Protein AF-A0A9P1KXX4-F1 (afdb_monomer)

Solvent-accessible surface area (backbone atoms only — not comparable to full-atom values): 4605 Å² total; per-residue (Å²): 142,87,87,82,93,77,76,73,45,75,43,75,51,77,78,92,52,61,100,79,45,67,42,78,48,66,89,74,61,63,71,60,35,53,75,60,64,37,48,96,87,43,70,60,58,41,78,44,82,55,100,91,46,79,49,80,43,67,51,71,88,73,78,80,82,131

Structure (mmCIF, N/CA/C/O backbone):
data_AF-A0A9P1KXX4-F1
#
_entry.id   AF-A0A9P1KXX4-F1
#
loop_
_atom_site.group_PDB
_atom_site.id
_atom_site.type_symbol
_atom_site.label_atom_id
_atom_site.label_alt_id
_atom_site.label_comp_id
_atom_site.label_asym_id
_atom_site.label_entity_id
_atom_site.label_seq_id
_atom_site.pdbx_PDB_ins_code
_atom_site.Cartn_x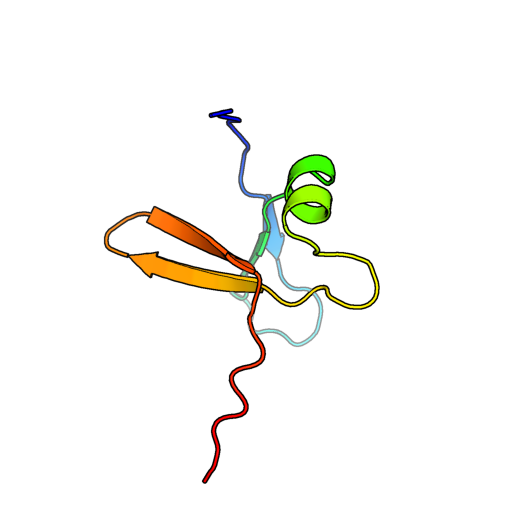
_atom_site.Cartn_y
_atom_site.Cartn_z
_atom_site.occupancy
_atom_site.B_iso_or_equiv
_atom_site.auth_seq_id
_atom_site.auth_comp_id
_atom_site.auth_asym_id
_atom_site.auth_atom_id
_atom_site.pdbx_PDB_model_num
ATOM 1 N N . MET A 1 1 ? -19.563 3.334 -0.666 1.00 73.38 1 MET A N 1
ATOM 2 C CA . MET A 1 1 ? -18.580 2.631 -1.517 1.00 73.38 1 MET A CA 1
ATOM 3 C C . MET A 1 1 ? -18.007 3.641 -2.494 1.00 73.38 1 MET A C 1
ATOM 5 O O . MET A 1 1 ? -18.755 4.175 -3.301 1.00 73.38 1 MET A O 1
ATOM 9 N N . GLU A 1 2 ? -16.722 3.957 -2.367 1.00 87.94 2 GLU A N 1
ATOM 10 C CA . GLU A 1 2 ? -16.010 4.896 -3.240 1.00 87.94 2 GLU A CA 1
ATOM 11 C C . GLU A 1 2 ? -14.933 4.128 -4.018 1.00 87.94 2 GLU A C 1
ATOM 13 O O . GLU A 1 2 ? -14.260 3.272 -3.449 1.00 87.94 2 GLU A O 1
ATOM 18 N N . ILE A 1 3 ? -14.771 4.408 -5.315 1.00 88.38 3 ILE A N 1
ATOM 19 C CA . ILE A 1 3 ? -13.758 3.767 -6.167 1.00 88.38 3 ILE A CA 1
ATOM 20 C C . ILE A 1 3 ? -1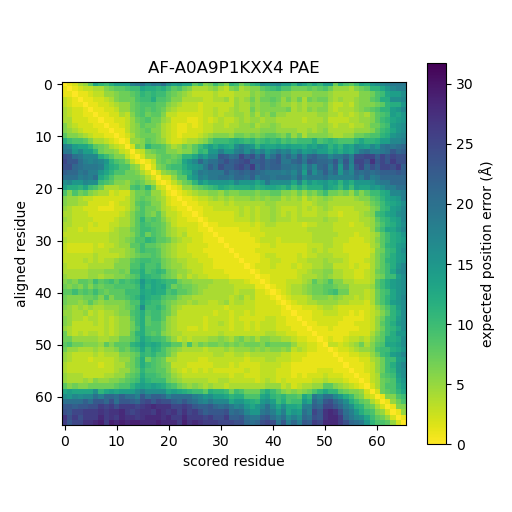2.844 4.852 -6.729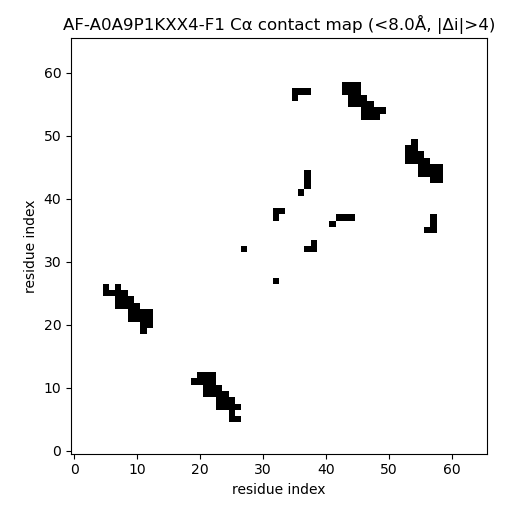 1.00 88.38 3 ILE A C 1
ATOM 22 O O . ILE A 1 3 ? -13.314 5.817 -7.330 1.00 88.38 3 ILE A O 1
ATOM 26 N N . ARG A 1 4 ? -11.527 4.684 -6.563 1.00 89.50 4 ARG A N 1
ATOM 27 C CA . ARG A 1 4 ? -10.513 5.578 -7.135 1.00 89.50 4 ARG A CA 1
ATOM 28 C C . ARG A 1 4 ? -9.490 4.783 -7.933 1.00 89.50 4 ARG A C 1
ATOM 30 O O . ARG A 1 4 ? -8.844 3.890 -7.396 1.00 89.50 4 ARG A O 1
ATOM 37 N N . THR A 1 5 ? -9.295 5.159 -9.193 1.00 90.94 5 THR A N 1
ATOM 38 C CA . THR A 1 5 ? -8.231 4.601 -10.038 1.00 90.94 5 THR A CA 1
ATOM 39 C C . THR A 1 5 ? -6.945 5.394 -9.831 1.00 90.94 5 THR A C 1
ATOM 41 O O . THR A 1 5 ? -6.944 6.622 -9.926 1.00 90.94 5 THR A O 1
ATOM 44 N N . ARG A 1 6 ? -5.835 4.705 -9.548 1.00 88.56 6 ARG A N 1
ATOM 45 C CA . ARG A 1 6 ? -4.495 5.299 -9.436 1.00 88.56 6 ARG A CA 1
ATOM 46 C C . ARG A 1 6 ? -3.452 4.407 -10.095 1.00 88.56 6 ARG A C 1
ATOM 48 O O . ARG A 1 6 ? -3.598 3.189 -10.126 1.00 88.56 6 ARG A O 1
ATOM 55 N N . ASN A 1 7 ? -2.383 5.032 -10.575 1.00 92.25 7 ASN A N 1
ATOM 56 C CA . ASN A 1 7 ? -1.217 4.325 -11.086 1.00 92.25 7 ASN A CA 1
ATOM 57 C C . ASN A 1 7 ? -0.298 3.917 -9.932 1.00 92.25 7 ASN A C 1
ATOM 59 O O . ASN A 1 7 ? -0.106 4.678 -8.981 1.00 92.25 7 ASN A O 1
ATOM 63 N N . VAL A 1 8 ? 0.297 2.732 -10.044 1.00 91.38 8 VAL A N 1
ATOM 64 C CA . VAL A 1 8 ? 1.360 2.287 -9.141 1.00 91.38 8 VAL A CA 1
ATOM 65 C C . VAL A 1 8 ? 2.665 2.955 -9.560 1.00 91.38 8 VAL A C 1
ATOM 67 O O . VAL A 1 8 ? 3.073 2.881 -10.719 1.00 91.38 8 VAL A O 1
ATOM 70 N N . SER A 1 9 ? 3.339 3.584 -8.606 1.00 91.31 9 SER A N 1
ATOM 71 C CA . SER A 1 9 ? 4.681 4.121 -8.793 1.00 91.31 9 SER A CA 1
ATOM 72 C C . SER A 1 9 ? 5.692 2.988 -8.685 1.00 91.31 9 SER A C 1
ATOM 74 O O . SER A 1 9 ? 5.745 2.297 -7.671 1.00 91.31 9 SER A O 1
ATOM 76 N N . ILE A 1 10 ? 6.512 2.807 -9.719 1.00 90.31 10 ILE A N 1
ATOM 77 C CA . ILE A 1 10 ? 7.603 1.829 -9.726 1.00 90.31 10 ILE A CA 1
ATOM 78 C C . ILE A 1 10 ? 8.917 2.590 -9.836 1.00 90.31 10 ILE A C 1
ATOM 80 O O . ILE A 1 10 ? 9.190 3.231 -10.850 1.00 90.31 10 ILE A O 1
ATOM 84 N N . SER A 1 11 ? 9.743 2.509 -8.800 1.00 86.50 11 SER A N 1
ATOM 85 C CA . SER A 1 11 ? 11.052 3.157 -8.753 1.00 86.50 11 SER A CA 1
ATOM 86 C C . SER A 1 11 ? 12.166 2.138 -8.535 1.00 86.50 11 SER A C 1
ATOM 88 O O . SER A 1 11 ? 11.954 1.037 -8.022 1.00 86.50 11 SER A O 1
ATOM 90 N N . LYS A 1 12 ? 13.383 2.485 -8.962 1.00 82.69 12 LYS A N 1
ATOM 91 C CA . LYS A 1 12 ? 14.574 1.708 -8.601 1.00 82.69 12 LYS A CA 1
ATOM 92 C C . LYS A 1 12 ? 14.868 1.921 -7.120 1.00 82.69 12 LYS A C 1
ATOM 94 O O . LYS A 1 12 ? 14.774 3.046 -6.629 1.00 82.69 12 LYS A O 1
ATOM 99 N N . VAL A 1 13 ? 15.240 0.855 -6.422 1.00 80.19 13 VAL A N 1
ATOM 100 C CA . VAL A 1 13 ? 15.731 0.968 -5.046 1.00 80.19 13 VAL A CA 1
ATOM 101 C C . VAL A 1 13 ? 17.151 1.535 -5.110 1.00 80.19 13 VAL A C 1
ATOM 103 O O . VAL A 1 13 ? 18.008 0.964 -5.780 1.00 80.19 13 VAL A O 1
ATOM 106 N N . GLY A 1 14 ? 17.390 2.689 -4.484 1.00 66.06 14 GLY A N 1
ATOM 107 C CA . GLY A 1 14 ? 18.732 3.272 -4.383 1.00 66.06 14 GLY A CA 1
ATOM 108 C C . GLY A 1 14 ? 19.614 2.527 -3.371 1.00 66.06 14 GLY A C 1
ATOM 109 O O . GLY A 1 14 ? 19.105 1.832 -2.495 1.00 6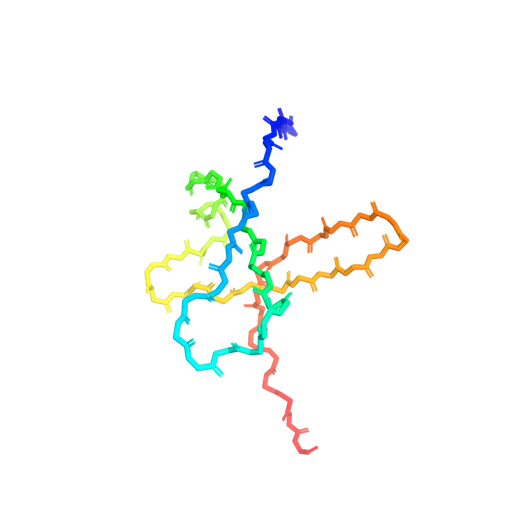6.06 14 GLY A O 1
ATOM 110 N N . GLY A 1 15 ? 20.935 2.695 -3.464 1.00 70.25 15 GLY A N 1
ATOM 111 C CA . GLY A 1 15 ? 21.907 2.124 -2.518 1.00 70.25 15 GLY A CA 1
ATOM 112 C C . GLY A 1 15 ? 22.460 0.749 -2.920 1.00 70.25 15 GLY A C 1
ATOM 113 O O . GLY A 1 15 ? 22.564 0.442 -4.103 1.00 70.25 15 GLY A O 1
ATOM 114 N N . ASN A 1 16 ? 22.821 -0.072 -1.924 1.00 60.78 16 ASN A N 1
ATOM 115 C CA . ASN A 1 16 ? 23.437 -1.409 -2.069 1.00 60.78 16 ASN A CA 1
ATOM 116 C C . ASN A 1 16 ? 22.448 -2.532 -2.456 1.00 60.78 16 ASN A C 1
ATOM 118 O O . ASN A 1 16 ? 22.767 -3.717 -2.350 1.00 60.78 16 ASN A O 1
ATOM 122 N N . ALA A 1 17 ? 21.229 -2.187 -2.872 1.00 63.12 17 ALA A N 1
ATOM 123 C CA . ALA A 1 17 ?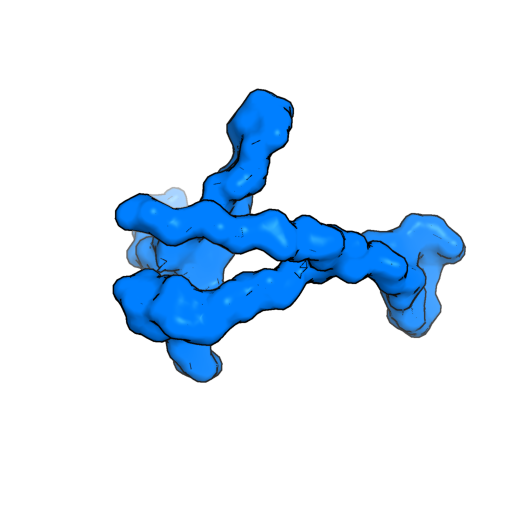 20.263 -3.169 -3.345 1.00 63.12 17 ALA A CA 1
ATOM 124 C C . ALA A 1 17 ? 20.720 -3.754 -4.694 1.00 63.12 17 ALA A C 1
ATOM 126 O O . ALA A 1 17 ? 21.321 -3.063 -5.517 1.00 63.12 17 ALA A O 1
ATOM 127 N N . SER A 1 18 ? 20.449 -5.043 -4.920 1.00 63.78 18 SER A N 1
ATOM 128 C CA . SER A 1 18 ? 20.850 -5.742 -6.148 1.00 63.78 18 SER A CA 1
ATOM 129 C C . SER A 1 18 ? 20.405 -4.979 -7.407 1.00 63.78 18 SER A C 1
ATOM 131 O O . SER A 1 18 ? 19.366 -4.319 -7.397 1.00 63.78 18 SER A O 1
ATOM 133 N N . LYS A 1 19 ? 21.154 -5.097 -8.515 1.00 60.94 19 LYS A N 1
ATOM 134 C CA . LYS A 1 19 ? 20.946 -4.340 -9.774 1.00 60.94 19 LYS A CA 1
ATOM 135 C C . LYS A 1 19 ? 19.507 -4.344 -10.334 1.00 60.94 19 LYS A C 1
ATOM 137 O O . LYS A 1 19 ? 19.196 -3.493 -11.163 1.00 60.94 19 LYS A O 1
ATOM 142 N N . ASN A 1 20 ? 18.639 -5.252 -9.882 1.00 69.56 20 ASN A N 1
ATOM 143 C CA . ASN A 1 20 ? 17.253 -5.392 -10.334 1.00 69.56 20 ASN A CA 1
ATOM 144 C C . ASN A 1 20 ? 16.191 -5.090 -9.262 1.00 69.56 20 ASN A C 1
ATOM 146 O O . ASN A 1 20 ? 15.002 -5.279 -9.522 1.00 69.56 20 ASN A O 1
ATOM 150 N N . SER A 1 21 ? 16.575 -4.613 -8.079 1.00 77.75 21 SER A N 1
ATOM 151 C CA . SER A 1 21 ? 15.624 -4.296 -7.015 1.00 77.75 21 SER A CA 1
ATOM 152 C C . SER A 1 21 ? 14.748 -3.096 -7.403 1.00 77.75 21 SER A C 1
ATOM 154 O O . SER A 1 21 ? 15.224 -1.972 -7.587 1.00 77.75 21 SER A O 1
ATOM 156 N N . LYS A 1 22 ? 13.441 -3.342 -7.526 1.00 84.62 22 LYS A N 1
ATOM 157 C CA . LYS A 1 22 ? 12.408 -2.331 -7.782 1.00 84.62 22 LYS A CA 1
ATOM 158 C C . LYS A 1 22 ? 11.508 -2.206 -6.560 1.00 84.62 22 LYS A C 1
ATOM 160 O O . LYS A 1 22 ? 11.197 -3.204 -5.916 1.00 84.62 22 LYS A O 1
ATOM 165 N N . ARG A 1 23 ? 11.070 -0.987 -6.267 1.00 86.31 23 ARG A N 1
ATOM 166 C CA . ARG A 1 23 ? 10.043 -0.696 -5.270 1.00 86.31 23 ARG A CA 1
ATOM 167 C C . ARG A 1 23 ? 8.765 -0.306 -5.992 1.00 86.31 23 ARG A C 1
ATOM 169 O O . ARG A 1 23 ? 8.800 0.562 -6.859 1.00 86.31 23 ARG A O 1
ATOM 176 N N . ALA A 1 24 ? 7.661 -0.934 -5.610 1.00 88.62 24 ALA A N 1
ATOM 177 C CA . ALA A 1 24 ? 6.325 -0.492 -5.973 1.00 88.62 24 ALA A CA 1
ATOM 178 C C . ALA A 1 24 ? 5.710 0.256 -4.785 1.00 88.62 24 ALA A C 1
ATOM 180 O O . ALA A 1 24 ? 5.843 -0.175 -3.638 1.00 88.62 24 ALA A O 1
ATOM 181 N N . SER A 1 25 ? 5.056 1.381 -5.045 1.00 88.81 25 SER A N 1
ATOM 182 C CA . SER A 1 25 ? 4.253 2.095 -4.057 1.00 88.81 25 SER A CA 1
ATOM 183 C C . SER A 1 25 ? 2.988 2.641 -4.703 1.00 88.81 25 SER A C 1
ATOM 185 O O . SER A 1 25 ? 2.975 3.021 -5.874 1.00 88.81 25 SER A O 1
ATOM 187 N N . ILE A 1 26 ? 1.909 2.690 -3.933 1.00 91.75 26 ILE A N 1
ATOM 188 C CA . ILE A 1 26 ? 0.673 3.356 -4.327 1.00 91.75 26 ILE A CA 1
ATOM 189 C C . ILE A 1 26 ? 0.330 4.387 -3.261 1.00 91.75 26 ILE A C 1
ATOM 191 O O . ILE A 1 26 ? 0.435 4.120 -2.066 1.00 91.75 26 ILE A O 1
ATOM 195 N N . GLY A 1 27 ? -0.039 5.590 -3.692 1.00 90.38 27 GLY A N 1
ATOM 196 C CA . GLY A 1 27 ? -0.547 6.597 -2.772 1.00 90.38 27 GLY A CA 1
ATOM 197 C C . GLY A 1 27 ? -1.947 6.201 -2.325 1.00 90.38 27 GLY A C 1
ATOM 198 O O . GLY A 1 27 ? -2.860 6.171 -3.155 1.00 90.38 27 GLY A O 1
ATOM 199 N N . LEU A 1 28 ? -2.128 5.939 -1.035 1.00 90.50 28 LEU A N 1
ATOM 200 C CA . LEU A 1 28 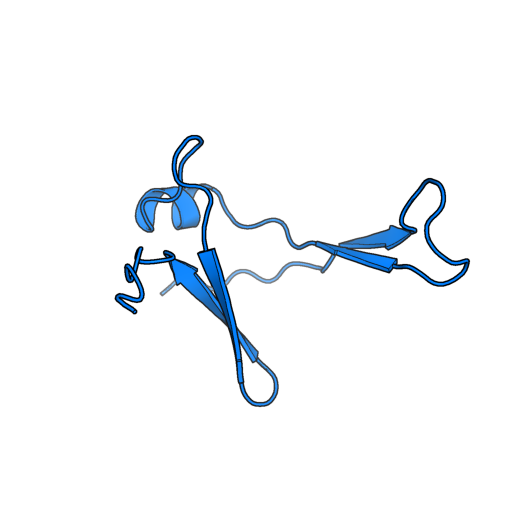? -3.444 5.726 -0.437 1.00 90.50 28 LEU A CA 1
ATOM 201 C C . LEU A 1 28 ? -4.080 7.088 -0.104 1.00 90.50 28 LEU A C 1
ATOM 203 O O . LEU A 1 28 ? -3.364 8.030 0.246 1.00 90.50 28 LEU A O 1
ATOM 207 N N . PRO A 1 29 ? -5.398 7.267 -0.273 1.00 90.62 29 PRO A N 1
ATOM 208 C CA . PRO A 1 29 ? -6.074 8.476 0.182 1.00 90.62 29 PRO A CA 1
ATOM 209 C C . PRO A 1 29 ? -6.027 8.584 1.711 1.00 90.62 29 PRO A C 1
ATOM 211 O O . PRO A 1 29 ? -6.530 7.702 2.399 1.00 90.62 29 PRO A O 1
ATOM 214 N N . MET A 1 30 ? -5.489 9.691 2.236 1.00 90.25 30 MET A N 1
ATOM 215 C CA . MET A 1 30 ? -5.487 9.959 3.681 1.00 90.25 30 MET A CA 1
ATOM 216 C C . MET A 1 30 ? -6.873 9.854 4.333 1.00 90.25 30 MET A C 1
ATOM 218 O O . MET A 1 30 ? -6.938 9.247 5.392 1.00 90.25 30 MET A O 1
ATOM 222 N N . PRO A 1 31 ? -7.983 10.328 3.722 1.00 92.06 31 PRO A N 1
ATOM 223 C CA . PRO A 1 31 ? -9.305 10.178 4.330 1.00 92.06 31 PRO A CA 1
ATOM 224 C C . PRO A 1 31 ? -9.687 8.723 4.628 1.00 92.06 31 PRO A C 1
ATOM 226 O O . PRO A 1 31 ? -10.252 8.456 5.679 1.00 92.06 31 PRO A O 1
ATOM 229 N N . TRP A 1 32 ? -9.327 7.781 3.746 1.00 92.06 32 TRP A N 1
ATOM 230 C CA . TRP A 1 32 ? -9.597 6.358 3.967 1.00 92.06 32 TRP A CA 1
ATOM 231 C C . TRP A 1 32 ? -8.730 5.802 5.097 1.00 92.06 32 TRP A C 1
ATOM 233 O O . TRP A 1 32 ? -9.226 5.073 5.942 1.00 92.06 32 TRP A O 1
ATOM 243 N N . LEU A 1 33 ? -7.450 6.183 5.149 1.00 90.88 33 LEU A N 1
ATOM 244 C CA . LEU A 1 33 ? -6.560 5.785 6.241 1.00 90.88 33 LEU A CA 1
ATOM 245 C C . LEU A 1 33 ? -7.046 6.320 7.593 1.00 90.88 33 LEU A C 1
ATOM 247 O O . LEU A 1 33 ? -7.093 5.563 8.556 1.00 90.88 33 LEU A O 1
ATOM 251 N N . THR A 1 34 ? -7.479 7.580 7.651 1.00 90.19 34 THR A N 1
ATOM 252 C CA . THR A 1 34 ? -8.067 8.179 8.855 1.00 90.19 34 THR A CA 1
ATOM 253 C C . THR A 1 34 ? -9.334 7.444 9.291 1.00 90.19 34 THR A C 1
ATOM 255 O O . THR A 1 34 ? -9.479 7.148 10.472 1.00 90.19 34 THR A O 1
ATOM 258 N N . GLU A 1 35 ? -10.225 7.099 8.357 1.00 90.88 35 GLU A N 1
ATOM 259 C CA . GLU A 1 35 ? -11.437 6.316 8.648 1.00 90.88 35 GLU A CA 1
ATOM 260 C C . GLU A 1 35 ? -11.110 4.894 9.139 1.00 90.88 35 GLU A C 1
ATOM 262 O O . GLU A 1 35 ? -11.801 4.363 10.002 1.00 90.88 35 GLU A O 1
ATOM 267 N N . MET A 1 36 ? -10.009 4.308 8.660 1.00 90.12 36 MET A N 1
ATOM 268 C CA . MET A 1 36 ? -9.477 3.021 9.127 1.00 90.12 36 MET A CA 1
ATOM 269 C C . MET A 1 36 ? -8.707 3.108 10.459 1.00 90.12 36 MET A C 1
ATOM 271 O O . MET A 1 36 ? -8.194 2.088 10.920 1.00 90.12 36 MET A O 1
ATOM 275 N N . GLY A 1 37 ? -8.565 4.294 11.064 1.00 89.75 37 GLY A N 1
ATOM 276 C CA . GLY A 1 37 ? -7.768 4.486 12.283 1.00 89.75 37 GLY A CA 1
ATOM 277 C C . GLY A 1 37 ? -6.257 4.326 12.070 1.00 89.75 37 GLY A C 1
ATOM 278 O O . GLY A 1 37 ? -5.526 3.962 12.989 1.00 89.75 37 GLY A O 1
ATOM 279 N N . VAL A 1 38 ? -5.779 4.543 10.843 1.00 89.38 38 VAL A N 1
ATOM 280 C CA . VAL A 1 38 ? -4.356 4.570 10.496 1.00 89.38 38 VAL A CA 1
ATOM 281 C C . VAL A 1 38 ? -3.875 6.016 10.557 1.00 89.38 38 VAL A C 1
ATOM 283 O O . VAL A 1 38 ? -4.227 6.842 9.711 1.00 89.38 38 VAL A O 1
ATOM 286 N N . ASP A 1 39 ? -3.046 6.314 11.549 1.00 87.31 39 ASP A N 1
ATOM 287 C CA . ASP A 1 39 ? -2.463 7.634 11.785 1.00 87.31 39 ASP A CA 1
ATOM 288 C C . ASP A 1 39 ? -0.929 7.561 11.864 1.00 87.31 39 ASP A C 1
ATOM 290 O O . ASP A 1 39 ? -0.310 6.562 11.491 1.00 87.31 39 ASP A O 1
ATOM 294 N N . GLU A 1 40 ? -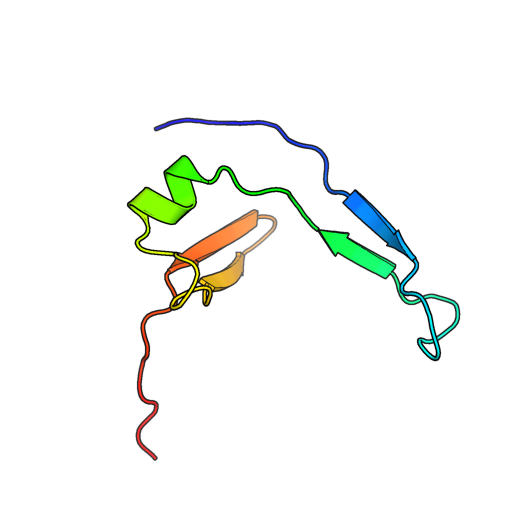0.291 8.648 12.296 1.00 85.25 40 GLU A N 1
ATOM 295 C CA . GLU A 1 40 ? 1.162 8.727 12.399 1.00 85.25 40 GLU A CA 1
ATOM 296 C C . GLU A 1 40 ? 1.775 7.786 13.444 1.00 85.25 40 GLU A C 1
ATOM 298 O O . GLU A 1 40 ? 2.963 7.479 13.328 1.00 85.25 40 GLU A O 1
ATOM 303 N N . GLU A 1 41 ? 1.002 7.306 14.409 1.00 84.88 41 GLU A N 1
ATOM 304 C CA . GLU A 1 41 ? 1.446 6.380 15.453 1.00 84.88 41 GLU A CA 1
ATOM 305 C C . GLU A 1 41 ? 1.069 4.935 15.085 1.00 84.88 41 GLU A C 1
ATOM 307 O O . GLU A 1 41 ? 1.839 4.005 15.314 1.00 84.88 41 GLU A O 1
ATOM 312 N N . ASN A 1 42 ? -0.055 4.753 14.389 1.00 84.50 42 ASN A N 1
ATOM 313 C CA . ASN A 1 42 ? -0.671 3.468 14.068 1.00 84.50 42 ASN A CA 1
ATOM 314 C C . ASN A 1 42 ? -0.670 3.179 12.559 1.00 84.50 42 ASN A C 1
ATOM 316 O O . ASN A 1 42 ? -1.709 2.879 11.964 1.00 84.50 42 ASN A O 1
ATOM 320 N N . ARG A 1 43 ? 0.512 3.219 11.933 1.00 88.00 43 ARG A N 1
ATOM 321 C CA . ARG A 1 43 ? 0.695 3.086 10.467 1.00 88.00 43 ARG A CA 1
ATOM 322 C C . ARG A 1 43 ? 0.572 1.664 9.921 1.00 88.00 43 ARG A C 1
ATOM 324 O O . ARG A 1 43 ? 0.632 1.468 8.707 1.00 88.00 43 ARG A O 1
ATOM 331 N N . GLU A 1 44 ? 0.473 0.672 10.798 1.00 89.38 44 GLU A N 1
ATOM 332 C CA . GLU A 1 44 ? 0.508 -0.728 10.396 1.00 89.38 44 GLU A CA 1
ATOM 333 C C . GLU A 1 44 ? -0.814 -1.169 9.760 1.00 89.38 44 GLU A C 1
ATOM 335 O O . GLU A 1 44 ? -1.908 -0.905 10.278 1.00 89.38 44 GLU A O 1
ATOM 340 N N . VAL A 1 45 ? -0.686 -1.828 8.609 1.00 90.56 45 VAL A N 1
ATOM 341 C CA . VAL A 1 45 ? -1.781 -2.336 7.783 1.00 90.56 45 VAL A CA 1
ATOM 342 C C . VAL A 1 45 ? -1.420 -3.723 7.274 1.00 90.56 45 VAL A C 1
ATOM 344 O O . VAL A 1 45 ? -0.261 -4.004 6.960 1.00 90.56 45 VAL A O 1
ATOM 347 N N . LYS A 1 46 ? -2.423 -4.583 7.152 1.00 91.69 46 LYS A N 1
ATOM 348 C CA . LYS A 1 46 ? -2.287 -5.915 6.578 1.00 91.69 46 LYS A CA 1
ATOM 349 C C . LYS A 1 46 ? -2.533 -5.835 5.077 1.00 91.69 46 LYS A C 1
ATOM 351 O O . LYS A 1 46 ? -3.533 -5.279 4.628 1.00 91.69 46 LYS A O 1
ATOM 356 N N . LEU A 1 47 ? -1.605 -6.386 4.301 1.00 91.19 47 LEU A N 1
ATOM 357 C CA . LEU A 1 47 ? -1.712 -6.512 2.850 1.00 91.19 47 LEU A CA 1
ATOM 358 C C . LEU A 1 47 ? -1.965 -7.976 2.512 1.00 91.19 47 LEU A C 1
ATOM 360 O O . LEU A 1 47 ? -1.093 -8.822 2.707 1.00 91.19 47 LEU A O 1
ATOM 364 N N . ILE A 1 48 ? -3.150 -8.266 1.993 1.00 93.19 48 ILE A N 1
ATOM 365 C CA . ILE A 1 48 ? -3.557 -9.615 1.607 1.00 93.19 48 ILE A CA 1
ATOM 366 C C . ILE A 1 48 ? -3.553 -9.683 0.085 1.00 93.19 48 ILE A C 1
ATOM 368 O O . ILE A 1 48 ? -4.160 -8.845 -0.582 1.00 93.19 48 ILE A O 1
ATOM 372 N N . PHE A 1 49 ? -2.856 -10.673 -0.469 1.00 93.38 49 PHE A N 1
ATOM 373 C CA . PHE A 1 49 ? -2.880 -10.960 -1.898 1.00 93.38 49 PHE A CA 1
ATOM 374 C C . PHE A 1 49 ? -3.734 -12.199 -2.148 1.00 93.38 49 PHE A C 1
ATOM 376 O O . PHE A 1 49 ? -3.346 -13.306 -1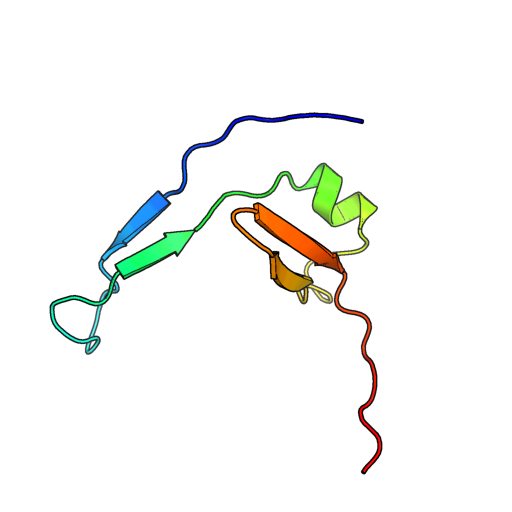.781 1.00 93.38 49 PHE A O 1
ATOM 383 N N . GLU A 1 50 ? -4.891 -12.006 -2.775 1.00 95.12 50 GLU A N 1
ATOM 384 C CA . GLU A 1 50 ? -5.841 -13.080 -3.057 1.00 95.12 50 GLU A CA 1
ATOM 385 C C . GLU A 1 50 ? -6.228 -13.067 -4.539 1.00 95.12 50 GLU A C 1
ATOM 387 O O . GLU A 1 50 ? -6.770 -12.089 -5.069 1.00 95.12 50 GLU A O 1
ATOM 392 N N . GLY A 1 51 ? -5.915 -14.169 -5.229 1.00 93.62 51 GLY A N 1
ATOM 393 C CA . GLY A 1 51 ? -6.137 -14.336 -6.663 1.00 93.62 51 GLY A CA 1
ATOM 394 C C . GLY A 1 51 ? -5.368 -13.307 -7.495 1.00 93.62 51 GLY A C 1
ATOM 395 O O . GLY A 1 51 ? -4.227 -13.536 -7.882 1.00 93.62 51 GLY A O 1
ATOM 396 N N . ASN A 1 52 ? -6.012 -12.175 -7.783 1.00 93.75 52 ASN A N 1
ATOM 397 C CA . ASN A 1 52 ? -5.445 -11.059 -8.549 1.00 93.75 52 ASN A CA 1
ATOM 398 C C . ASN A 1 52 ? -5.846 -9.692 -7.960 1.00 93.75 52 ASN A C 1
ATOM 400 O O . ASN A 1 52 ? -6.053 -8.717 -8.686 1.00 93.75 52 ASN A O 1
ATOM 404 N N . ARG A 1 53 ? -6.054 -9.629 -6.643 1.00 92.31 53 ARG A N 1
ATOM 405 C CA . ARG A 1 53 ? -6.429 -8.410 -5.921 1.00 92.31 53 ARG A CA 1
ATOM 406 C C . ARG A 1 53 ? -5.551 -8.265 -4.686 1.00 92.31 53 ARG A C 1
ATOM 408 O O . ARG A 1 53 ? -5.160 -9.255 -4.074 1.00 92.31 53 ARG A O 1
ATOM 415 N N . ILE A 1 54 ? -5.247 -7.018 -4.344 1.00 91.56 54 ILE A N 1
ATOM 416 C CA . ILE A 1 54 ? -4.634 -6.666 -3.066 1.00 91.56 54 ILE A CA 1
ATOM 417 C C . ILE A 1 54 ? -5.735 -6.061 -2.205 1.00 91.56 54 ILE A C 1
ATOM 419 O O . ILE A 1 54 ? -6.385 -5.102 -2.629 1.00 91.56 54 ILE A O 1
ATOM 423 N N . ILE A 1 55 ? -5.939 -6.629 -1.024 1.00 91.88 55 ILE A N 1
ATOM 424 C CA . ILE A 1 55 ? -6.853 -6.124 -0.003 1.00 91.88 55 ILE A CA 1
ATOM 425 C C . ILE A 1 55 ? -5.993 -5.509 1.098 1.00 91.88 55 ILE A C 1
ATOM 427 O O . ILE A 1 55 ? -4.961 -6.070 1.475 1.00 91.88 55 ILE A O 1
ATOM 431 N N . LEU A 1 56 ? -6.388 -4.325 1.558 1.00 90.94 56 LEU A N 1
ATOM 432 C CA . LEU A 1 56 ? -5.697 -3.595 2.610 1.00 90.94 56 LEU A CA 1
ATOM 433 C C . LEU A 1 56 ? -6.640 -3.455 3.798 1.00 90.94 56 LEU A C 1
ATOM 435 O O . LEU A 1 56 ? -7.729 -2.903 3.663 1.00 90.94 56 LEU A O 1
ATOM 439 N N . GLU A 1 57 ? -6.200 -3.954 4.943 1.00 91.56 57 GLU A N 1
ATOM 440 C CA . GLU A 1 57 ? -6.951 -3.946 6.198 1.00 91.56 57 GLU A CA 1
ATOM 441 C C . GLU A 1 57 ? -6.121 -3.258 7.278 1.00 91.56 57 GLU A C 1
ATOM 443 O O . GLU A 1 57 ? -4.886 -3.234 7.210 1.00 91.56 57 GLU A O 1
ATOM 448 N N . LYS A 1 58 ? -6.780 -2.679 8.285 1.00 90.12 58 LYS A N 1
ATOM 449 C CA . LYS A 1 58 ? -6.066 -2.201 9.469 1.00 90.12 58 LYS A CA 1
ATOM 450 C C . LYS A 1 58 ? -5.416 -3.415 10.134 1.00 90.12 58 LYS A C 1
ATOM 452 O O . LYS A 1 58 ? -6.067 -4.442 10.296 1.00 90.12 58 LYS A O 1
ATOM 457 N N . ALA A 1 59 ? -4.130 -3.318 10.467 1.00 87.50 59 ALA A N 1
ATOM 458 C CA . ALA A 1 59 ? -3.509 -4.366 11.259 1.00 87.50 59 ALA A CA 1
ATOM 459 C C . ALA A 1 59 ? -4.109 -4.302 12.664 1.00 87.50 59 ALA A C 1
ATOM 461 O O . ALA A 1 59 ? -3.941 -3.304 13.370 1.00 87.50 59 ALA A O 1
ATOM 462 N N . GLU A 1 60 ? -4.851 -5.339 13.029 1.00 77.12 60 GLU A N 1
ATOM 463 C CA . GLU A 1 60 ? -5.156 -5.618 14.420 1.00 77.12 60 GLU A CA 1
ATOM 464 C C . GLU A 1 60 ? -3.907 -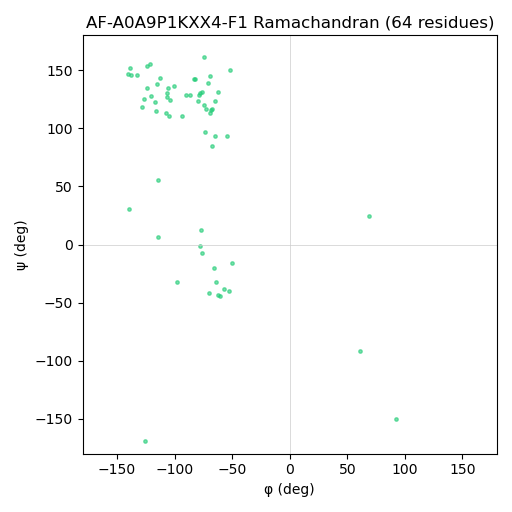6.264 15.016 1.00 77.12 60 GLU A C 1
ATOM 466 O O . GLU A 1 60 ? -3.319 -7.168 14.416 1.00 77.12 60 GLU A O 1
ATOM 471 N N . PHE A 1 61 ? -3.458 -5.761 16.164 1.00 62.72 61 PHE A N 1
ATOM 472 C CA . PHE A 1 61 ? -2.432 -6.439 16.941 1.00 62.72 61 PHE A CA 1
ATOM 473 C C . PHE A 1 61 ? -3.047 -7.732 17.483 1.00 62.72 61 PHE A C 1
ATOM 475 O O . PHE A 1 61 ? -3.554 -7.767 18.600 1.00 62.72 61 PHE A O 1
ATOM 482 N N . GLU A 1 62 ? -3.029 -8.800 16.691 1.00 54.34 62 GLU A N 1
ATOM 483 C CA . GLU A 1 62 ? -3.095 -10.141 17.252 1.00 54.34 62 GLU A CA 1
ATOM 484 C C . GLU A 1 62 ? -1.724 -10.404 17.869 1.00 54.34 62 GLU A C 1
ATOM 486 O O . GLU A 1 62 ? -0.744 -10.721 17.188 1.00 54.34 62 GLU A O 1
ATOM 491 N N . GLU A 1 63 ? -1.647 -10.181 19.179 1.00 45.59 63 GLU A N 1
ATOM 492 C CA . GLU A 1 63 ? -0.607 -10.732 20.032 1.00 45.59 63 GLU A CA 1
ATOM 493 C C . GLU A 1 63 ? -0.641 -12.252 19.812 1.00 45.59 63 GLU A C 1
ATOM 495 O O . GLU A 1 63 ? -1.467 -12.963 20.380 1.00 45.59 63 GLU A O 1
ATOM 500 N N . ASN A 1 64 ? 0.177 -12.750 18.880 1.00 45.44 64 ASN A N 1
ATOM 501 C CA . ASN A 1 64 ? 0.369 -14.182 18.708 1.00 45.44 64 ASN A CA 1
ATOM 502 C C . ASN A 1 64 ? 1.042 -14.683 19.987 1.00 45.44 64 ASN A C 1
ATOM 504 O O . ASN A 1 64 ? 2.260 -14.596 20.152 1.00 45.44 64 ASN A O 1
ATOM 508 N N . GLU A 1 65 ? 0.218 -15.137 20.925 1.00 49.34 65 GLU A N 1
ATOM 509 C CA . GLU A 1 65 ? 0.657 -15.815 22.126 1.00 49.34 65 GLU A CA 1
ATOM 510 C C . GLU A 1 65 ? 1.249 -17.182 21.726 1.00 49.34 65 GLU A C 1
ATOM 512 O O . GLU A 1 65 ? 0.527 -18.065 21.265 1.00 49.34 65 GLU A O 1
ATOM 517 N N . LYS A 1 66 ? 2.557 -17.322 21.997 1.00 36.41 66 LYS A N 1
ATOM 518 C CA . LYS A 1 66 ? 3.392 -18.541 22.122 1.00 36.41 66 LYS A CA 1
ATOM 519 C C . LYS A 1 66 ? 4.021 -19.170 20.880 1.00 36.41 66 LYS A C 1
ATOM 521 O O . LYS A 1 66 ? 3.315 -19.769 20.044 1.00 36.41 66 LYS A O 1
#

Organism: Paraclostridium sordellii (NCBI:txid1505)

Secondary structure (DSSP, 8-state):
------PPEEEEPPSSS-TT-EEEE-PPPHHHHHHTT--SS---EEEEEETTEEEEEE--------

pLDDT: mean 82.75, std 13.79, range [36.41, 95.12]

Sequence (66 aa):
MEIRTRNVSISKVGGNASKNSKRASIGLPMPWLTEMGVDEENREVKLIFEGNRIILEKAEFEENEK

Mean predicted aligned error: 7.81 Å

Nearest PDB structures (foldseek):
  1yfb-assembly1_A  TM=6.715E-01  e=1.045E+00  Bacillus subtilis
  6i01-assembly1_A  TM=2.878E-01  e=9.453E+00  Homo sapiens
  6hzz-assembly1_B  TM=2.816E-01  e=8.272E+00  Homo sapiens

Foldseek 3Di:
DDDDDDDWDKDADDDPDPPPDIDTDDDDDPVVCVVLVCDPVQPDWDWDDDDHDTDIHRDDPPPPDD

Radius of gyration: 15.16 Å; Cα contacts (8 Å, |Δi|>4): 56; chains: 1; bounding box: 42×29×33 Å